Protein AF-A0A182U291-F1 (afdb_monomer)

Radius of gyration: 19.57 Å; Cα contacts (8 Å, |Δi|>4): 128; chains: 1; bounding box: 44×51×42 Å

Solvent-accessible surface area (backbone atoms only — not comparable to full-atom values): 10153 Å² total; per-residue (Å²): 108,47,69,60,32,45,54,53,27,52,52,38,45,75,73,68,44,52,74,90,75,39,70,36,44,97,43,47,72,65,18,50,55,47,47,52,47,45,44,63,73,45,50,42,54,48,68,73,62,64,50,72,64,56,55,53,53,50,41,54,52,33,63,65,45,25,56,77,39,79,78,49,47,54,71,32,51,50,45,50,53,36,34,75,62,68,41,88,72,39,63,90,53,85,88,68,57,60,99,79,67,78,71,61,93,79,65,75,56,68,66,75,81,47,53,74,66,43,46,50,38,38,51,53,52,52,46,40,66,76,53,44,52,77,38,67,70,53,40,51,49,55,55,50,48,55,56,49,45,54,51,34,52,74,77,57,32,60,55,31,30,71,76,62,32,72,78,68,32,72,70,78,88,72,130

Nearest PDB structures (foldseek):
  7cgl-assembly1_A  TM=1.926E-01  e=3.132E+00  Caenorhabditis elegans

pLDDT: mean 87.62, std 10.73, range [45.34, 97.19]

Foldseek 3Di:
DQVVLVVQLVVCVVVVNDQVRRLRHNDPVSSVVSVLCCLPVPVQVCLVVDDPVNLVVLQVVQLVCCLLPVLGDRVLVSLVSCLVSQPQLSPDDPVSNDPPDPRPPPDDRSCVPDDPSSNVSNVVVVCCVPPVCVDPVSVVVVVVSNVVSVVCQQPPSPSCCVVPNDVRSHDPPDD

Sequence (175 aa):
MDAFVHMWRVIGHMMGIEERFNACTDRFETTEQRMSLIANEILQPALLQRTAEFVKMGKALIEGLWCFNPLVEFDSFLFLTMRLNNIPGYHYWADEASPGVKESATQLRPYEQFSRYARFILYCVCYIQSVLLNIALVRWYFNMQMVMSRFLITYFPFLAIYAFGVTDAYVRILK

Organism: NCBI:txid34690

Secondary structure (DSSP, 8-state):
-HHHHHHHHHHHHHTT--GGG-SS-SSHHHHHHHHHHHIIIIIHHHHHS--HHHHHHHHHHHHHHHTT-TT--HHHHHHHHHHHTT-TT--SSGGGS-TT----TTS--GGGGS-HHHHHHHHHHHHHHHTGGGSHHHHHHHHHHHHHHHHHHHH--HHHHHHH-HHHH------

Mean predicted aligned error: 6.42 Å

Structure (mmCIF, N/CA/C/O backbone):
data_AF-A0A182U291-F1
#
_entry.id   AF-A0A182U291-F1
#
loop_
_atom_site.group_PDB
_atom_site.id
_atom_site.type_symbol
_atom_site.label_atom_id
_atom_site.label_alt_id
_atom_site.label_comp_id
_atom_site.label_asym_id
_atom_site.label_entity_id
_atom_site.label_seq_id
_atom_site.pdbx_PDB_ins_code
_atom_site.Cartn_x
_atom_site.Cartn_y
_atom_site.Cartn_z
_atom_site.occupancy
_atom_site.B_iso_or_equiv
_atom_site.auth_seq_id
_atom_site.auth_comp_id
_atom_site.auth_asym_id
_atom_site.auth_atom_id
_atom_site.pdbx_PDB_model_num
ATOM 1 N N . MET A 1 1 ? -19.556 -12.051 2.016 1.00 88.19 1 MET A N 1
ATOM 2 C CA . MET A 1 1 ? -18.502 -11.578 2.938 1.00 88.19 1 MET A CA 1
ATOM 3 C C . MET A 1 1 ? -18.241 -12.581 4.057 1.00 88.19 1 MET A C 1
ATOM 5 O O . MET A 1 1 ? -17.078 -12.825 4.342 1.00 88.19 1 MET A O 1
ATOM 9 N N . ASP A 1 2 ? -19.259 -13.249 4.615 1.00 91.56 2 ASP A N 1
ATOM 10 C CA . ASP A 1 2 ? -19.066 -14.220 5.713 1.00 91.56 2 ASP A CA 1
ATOM 11 C C . ASP A 1 2 ? -18.112 -15.375 5.385 1.00 91.56 2 ASP A C 1
ATOM 13 O O . ASP A 1 2 ? -17.290 -15.743 6.214 1.00 91.56 2 ASP A O 1
ATOM 17 N N . ALA A 1 3 ? -18.134 -15.899 4.154 1.00 94.19 3 ALA A N 1
ATOM 18 C CA . ALA A 1 3 ? -17.182 -16.932 3.733 1.00 94.19 3 ALA A CA 1
ATOM 19 C C . ALA A 1 3 ? -15.713 -16.458 3.791 1.00 94.19 3 ALA A C 1
ATOM 21 O O . ALA A 1 3 ? -14.827 -17.229 4.150 1.00 94.19 3 ALA A O 1
ATOM 22 N N . PHE A 1 4 ? -15.452 -15.183 3.476 1.00 94.06 4 PHE A N 1
ATOM 23 C CA . PHE A 1 4 ? -14.113 -14.592 3.549 1.00 94.06 4 PHE A CA 1
ATOM 24 C C . PHE A 1 4 ? -13.654 -14.430 5.003 1.00 94.06 4 PHE A C 1
ATOM 26 O O . PHE A 1 4 ? -12.517 -14.761 5.332 1.00 94.06 4 PHE A O 1
ATOM 33 N N . VAL A 1 5 ? -14.560 -13.991 5.882 1.00 95.19 5 VAL A N 1
ATOM 34 C CA . VAL A 1 5 ? -14.315 -13.907 7.330 1.00 95.19 5 VAL A CA 1
ATOM 35 C C . VAL A 1 5 ? -14.043 -15.290 7.913 1.00 95.19 5 VAL A C 1
ATOM 37 O O . VAL A 1 5 ? -13.059 -15.472 8.625 1.00 95.19 5 VAL A O 1
ATOM 40 N N . HIS A 1 6 ? -14.857 -16.286 7.561 1.00 95.00 6 HIS A N 1
ATOM 41 C CA . HIS A 1 6 ? -14.676 -17.657 8.023 1.00 95.00 6 HIS A CA 1
ATOM 42 C C . HIS A 1 6 ? -13.323 -18.234 7.585 1.00 95.00 6 HIS A C 1
ATOM 44 O O . HIS A 1 6 ? -12.619 -18.823 8.402 1.00 95.00 6 HIS A O 1
ATOM 50 N N . MET A 1 7 ? -12.918 -18.008 6.330 1.00 96.06 7 MET A N 1
ATOM 51 C CA . MET A 1 7 ? -11.608 -18.427 5.822 1.00 96.06 7 MET A CA 1
ATOM 52 C C . MET A 1 7 ? -10.465 -17.870 6.683 1.00 96.06 7 MET A C 1
ATOM 54 O O . MET A 1 7 ? -9.619 -18.632 7.150 1.00 96.06 7 MET A O 1
ATOM 58 N N . TRP A 1 8 ? -10.448 -16.558 6.937 1.00 95.75 8 TRP A N 1
ATOM 59 C CA . TRP A 1 8 ? -9.397 -15.929 7.742 1.00 95.75 8 TRP A CA 1
ATOM 60 C C . TRP A 1 8 ? -9.456 -16.308 9.219 1.00 95.75 8 TRP A C 1
ATOM 62 O O . TRP A 1 8 ? -8.410 -16.490 9.842 1.00 95.75 8 TRP A O 1
ATOM 72 N N . ARG A 1 9 ? -10.657 -16.511 9.767 1.00 95.50 9 ARG A N 1
ATOM 73 C CA . ARG A 1 9 ? -10.836 -17.040 11.120 1.00 95.50 9 ARG A CA 1
ATOM 74 C C . ARG A 1 9 ? -10.176 -18.412 11.266 1.00 95.50 9 ARG A C 1
ATOM 76 O O . ARG A 1 9 ? -9.403 -18.612 12.200 1.00 95.50 9 ARG A O 1
ATOM 83 N N . VAL A 1 10 ? -10.423 -19.328 10.326 1.00 96.00 10 VAL A N 1
ATOM 84 C CA . VAL A 1 10 ? -9.815 -20.670 10.319 1.00 96.00 10 VAL A CA 1
ATOM 85 C C . VAL A 1 10 ? -8.295 -20.588 10.175 1.00 96.00 10 VAL A C 1
ATOM 87 O O . VAL A 1 10 ? -7.589 -21.281 10.902 1.00 96.00 10 VAL A O 1
ATOM 90 N N . ILE A 1 11 ? -7.771 -19.709 9.314 1.00 96.19 11 ILE A N 1
ATOM 91 C CA . ILE A 1 11 ? -6.319 -19.472 9.211 1.00 96.19 11 ILE A CA 1
ATOM 92 C C . ILE A 1 11 ? -5.746 -19.002 10.554 1.00 96.19 11 ILE A C 1
ATOM 94 O O . ILE A 1 11 ? -4.746 -19.551 11.009 1.00 96.19 11 ILE A O 1
ATOM 98 N N . GLY A 1 12 ? -6.397 -18.047 11.225 1.00 95.25 12 GLY A N 1
ATOM 99 C CA . GLY A 1 12 ? -6.005 -17.596 12.563 1.00 95.25 12 GLY A CA 1
ATOM 100 C C . GLY A 1 12 ? -5.958 -18.740 13.576 1.00 95.25 12 GLY A C 1
ATOM 101 O O . GLY A 1 12 ? -4.967 -18.895 14.289 1.00 95.25 12 GLY A O 1
ATOM 102 N N . HIS A 1 13 ? -6.980 -19.596 13.572 1.00 95.69 13 HIS A N 1
ATOM 103 C CA . HIS A 1 13 ? -7.024 -20.779 14.428 1.00 95.69 13 HIS A CA 1
ATOM 104 C C . HIS A 1 13 ? -5.887 -21.768 14.121 1.00 95.69 13 HIS A C 1
ATOM 106 O O . HIS A 1 13 ? -5.231 -22.253 15.039 1.00 95.69 13 HIS A O 1
ATOM 112 N N . MET A 1 14 ? -5.591 -22.019 12.840 1.00 97.19 14 MET A N 1
ATOM 113 C CA . MET A 1 14 ? -4.471 -22.876 12.421 1.00 97.19 14 MET A CA 1
ATOM 114 C C . MET A 1 14 ? -3.100 -22.302 12.807 1.00 97.19 14 MET A C 1
ATOM 116 O O . MET A 1 14 ? -2.170 -23.067 13.044 1.00 97.19 14 MET A O 1
ATOM 120 N N . MET A 1 15 ? -2.970 -20.976 12.912 1.00 96.81 15 MET A N 1
ATOM 121 C CA . MET A 1 15 ? -1.774 -20.314 13.453 1.00 96.81 15 MET A CA 1
ATOM 122 C C . MET A 1 15 ? -1.693 -20.370 14.990 1.00 96.81 15 MET A C 1
ATOM 124 O O . MET A 1 15 ? -0.745 -19.844 15.569 1.00 96.81 15 MET A O 1
ATOM 128 N N . GLY A 1 16 ? -2.668 -20.994 15.662 1.00 95.44 16 GLY A N 1
ATOM 129 C CA . GLY A 1 16 ? -2.716 -21.122 17.119 1.00 95.44 16 GLY A CA 1
ATOM 130 C C . GLY A 1 16 ? -3.311 -19.912 17.841 1.00 95.44 16 GLY A C 1
ATOM 131 O O . GLY A 1 16 ? -3.205 -19.825 19.063 1.00 95.44 16 GLY A O 1
ATOM 132 N N . ILE A 1 17 ? -3.939 -18.975 17.122 1.00 95.88 17 ILE A N 1
ATOM 133 C CA . ILE A 1 17 ? -4.629 -17.842 17.744 1.00 95.88 17 ILE A CA 1
ATOM 134 C C . ILE A 1 17 ? -5.910 -18.358 18.399 1.00 95.88 17 ILE A C 1
ATOM 136 O O . ILE A 1 17 ? -6.772 -18.950 17.745 1.00 95.88 17 ILE A O 1
ATOM 140 N N . GLU A 1 18 ? -6.056 -18.113 19.700 1.00 94.06 18 GLU A N 1
ATOM 141 C CA . GLU A 1 18 ? -7.295 -18.434 20.399 1.00 94.06 18 GLU A CA 1
ATOM 142 C C . GLU A 1 18 ? -8.465 -17.621 19.837 1.00 94.06 18 GLU A C 1
ATOM 144 O O . GLU A 1 18 ? -8.341 -16.431 19.551 1.00 94.06 18 GLU A O 1
ATOM 149 N N . GLU A 1 19 ? -9.644 -18.236 19.771 1.00 90.56 19 GLU A N 1
ATOM 150 C CA . GLU A 1 19 ? -10.831 -17.641 19.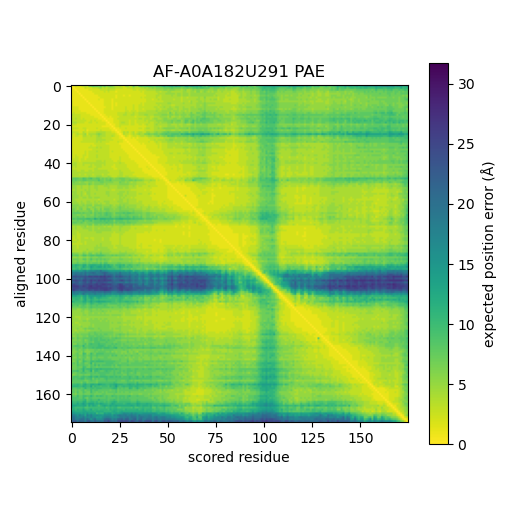151 1.00 90.56 19 GLU A CA 1
ATOM 151 C C . GLU A 1 19 ? -11.192 -16.253 19.713 1.00 90.56 19 GLU A C 1
ATOM 153 O O . GLU A 1 19 ? -11.588 -15.352 18.978 1.00 90.56 19 GLU A O 1
ATOM 158 N N . ARG A 1 20 ? -10.985 -16.035 21.018 1.00 91.69 20 ARG A N 1
ATOM 159 C CA . ARG A 1 20 ? -11.252 -14.739 21.661 1.00 91.69 20 ARG A CA 1
ATOM 160 C C . ARG A 1 20 ? -10.378 -13.600 21.122 1.00 91.69 20 ARG A C 1
ATOM 162 O O . ARG A 1 20 ? -10.850 -12.465 21.085 1.00 91.69 20 ARG A O 1
ATOM 169 N N . PHE A 1 21 ? -9.151 -13.902 20.690 1.00 91.88 21 PHE A N 1
ATOM 170 C CA . PHE A 1 21 ? -8.174 -12.938 20.171 1.00 91.88 21 PHE A CA 1
ATOM 171 C C . PHE A 1 21 ? -8.169 -12.850 18.642 1.00 91.88 21 PHE A C 1
ATOM 173 O O . PHE A 1 21 ? -7.469 -12.011 18.081 1.00 91.88 21 PHE A O 1
ATOM 180 N N . ASN A 1 22 ? -8.937 -13.698 17.956 1.00 93.25 22 ASN A N 1
ATOM 181 C CA . ASN A 1 22 ? -9.010 -13.663 16.506 1.00 93.25 22 ASN A CA 1
ATOM 182 C C . ASN A 1 22 ? -9.719 -12.383 16.036 1.00 93.25 22 ASN A C 1
ATOM 184 O O . ASN A 1 22 ? -10.768 -11.998 16.560 1.00 93.25 22 ASN A O 1
ATOM 188 N N . ALA A 1 23 ? -9.140 -11.708 15.043 1.00 91.56 23 ALA A N 1
ATOM 189 C CA . ALA A 1 23 ? -9.743 -10.514 14.458 1.00 91.56 23 ALA A CA 1
ATOM 190 C C . ALA A 1 23 ? -11.045 -10.858 13.717 1.00 91.56 23 ALA A C 1
ATOM 192 O O . ALA A 1 23 ? -12.011 -10.101 13.786 1.00 91.56 23 ALA A O 1
ATOM 193 N N . CYS A 1 24 ? -11.071 -12.018 13.052 1.00 93.06 24 CYS A N 1
ATOM 194 C CA . CYS A 1 24 ? -12.240 -12.538 12.353 1.00 93.06 24 CYS A CA 1
ATOM 195 C C . CYS A 1 24 ? -13.083 -13.408 13.293 1.00 93.06 24 CYS A C 1
ATOM 197 O O . CYS A 1 24 ? -12.577 -14.350 13.900 1.00 93.06 24 CYS A O 1
ATOM 199 N N . THR A 1 25 ? -14.371 -13.096 13.389 1.00 90.88 25 THR A N 1
ATOM 200 C CA . THR A 1 25 ? -15.350 -13.737 14.277 1.00 90.88 25 THR A CA 1
ATOM 201 C C . THR A 1 25 ? -16.276 -14.683 13.500 1.00 90.88 25 THR A C 1
ATOM 203 O O . THR A 1 25 ? -15.976 -15.139 12.399 1.00 90.88 25 THR A O 1
ATOM 206 N N . ASP A 1 26 ? -17.401 -15.069 14.099 1.00 89.56 26 ASP A N 1
ATOM 207 C CA . ASP A 1 26 ? -18.442 -15.902 13.495 1.00 89.56 26 ASP A CA 1
ATOM 208 C C . ASP A 1 26 ? -19.220 -15.223 12.366 1.00 89.56 26 ASP A C 1
ATOM 210 O O . ASP A 1 26 ? -19.736 -15.921 11.495 1.00 89.56 26 ASP A O 1
ATOM 214 N N . ARG A 1 27 ? -19.301 -13.890 12.372 1.00 91.69 27 ARG A N 1
ATOM 215 C CA . ARG A 1 27 ? -20.095 -13.108 11.420 1.00 91.69 27 ARG A CA 1
ATOM 216 C C . ARG A 1 27 ? -19.320 -11.909 10.907 1.00 91.69 27 ARG A C 1
ATOM 218 O O . ARG A 1 27 ? -18.476 -11.350 11.609 1.00 91.69 27 ARG A O 1
ATOM 225 N N . PHE A 1 28 ? -19.666 -11.472 9.700 1.00 93.38 28 PHE A N 1
ATOM 226 C CA . PHE A 1 28 ? -19.086 -10.265 9.126 1.00 93.38 28 PHE A CA 1
ATOM 227 C C . PHE A 1 28 ? -19.330 -9.020 9.986 1.00 93.38 28 PHE A C 1
ATOM 229 O O . PHE A 1 28 ? -18.378 -8.303 10.258 1.00 93.38 28 PHE A O 1
ATOM 236 N N . GLU A 1 29 ? -20.547 -8.807 10.489 1.00 93.25 29 GLU A N 1
ATOM 237 C CA . GLU A 1 29 ? -20.894 -7.613 11.281 1.00 93.25 29 GLU A CA 1
ATOM 238 C C . GLU A 1 29 ? -20.014 -7.453 12.532 1.00 93.25 29 GLU A C 1
ATOM 240 O O . GLU A 1 29 ? -19.497 -6.374 12.819 1.00 93.25 29 GLU A O 1
ATOM 245 N N . THR A 1 30 ? -19.791 -8.543 13.271 1.00 92.56 30 THR A N 1
ATOM 246 C CA . THR A 1 30 ? -18.962 -8.519 14.484 1.00 92.56 30 THR A CA 1
ATOM 247 C C . THR A 1 30 ? -17.475 -8.374 14.149 1.00 92.56 30 THR A C 1
ATOM 249 O O . THR A 1 30 ? -16.734 -7.740 14.902 1.00 92.56 30 THR A O 1
ATOM 252 N N . THR A 1 31 ? -17.037 -8.898 12.999 1.00 94.62 31 THR A N 1
ATOM 253 C CA . THR A 1 31 ? -15.672 -8.699 12.485 1.00 94.62 31 THR A CA 1
ATOM 254 C C . THR A 1 31 ? -15.451 -7.257 12.046 1.00 94.62 31 THR A C 1
ATOM 256 O O . THR A 1 31 ? -14.423 -6.671 12.370 1.00 94.62 31 THR A O 1
ATOM 259 N N . GLU A 1 32 ? -16.411 -6.662 11.342 1.00 94.00 32 GLU A N 1
ATOM 260 C CA . GLU A 1 32 ? -16.346 -5.282 10.867 1.00 9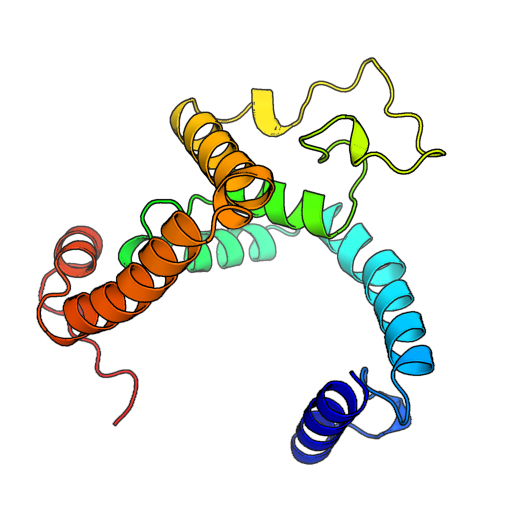4.00 32 GLU A CA 1
ATOM 261 C C . GLU A 1 32 ? -16.191 -4.311 12.039 1.00 94.00 32 GLU A C 1
ATOM 263 O O . GLU A 1 32 ? -15.265 -3.504 12.037 1.00 94.00 32 GLU A O 1
ATOM 268 N N . GLN A 1 33 ? -16.994 -4.471 13.096 1.00 93.56 33 GLN A N 1
ATOM 269 C CA . GLN A 1 33 ? -16.867 -3.674 14.321 1.00 93.56 33 GLN A CA 1
ATOM 270 C C . GLN A 1 33 ? -15.470 -3.786 14.950 1.00 93.56 33 GLN A C 1
ATOM 272 O O . GLN A 1 33 ? -14.858 -2.772 15.290 1.00 93.56 33 GLN A O 1
ATOM 277 N N . ARG A 1 34 ? -14.926 -5.007 15.069 1.00 93.50 34 ARG A N 1
ATOM 278 C CA . ARG A 1 34 ? -13.557 -5.220 15.577 1.00 93.50 34 ARG A CA 1
ATOM 279 C C . ARG A 1 34 ? -12.510 -4.564 14.683 1.00 93.50 34 ARG A C 1
ATOM 281 O O . ARG A 1 34 ? -11.562 -3.971 15.191 1.00 93.50 34 ARG A O 1
ATOM 288 N N . MET A 1 35 ? -12.675 -4.653 13.366 1.00 92.75 35 MET A N 1
ATOM 289 C CA . MET A 1 35 ? -11.755 -4.039 12.413 1.00 92.75 35 MET A CA 1
ATOM 290 C C . MET A 1 35 ? -11.808 -2.518 12.457 1.00 92.75 35 MET A C 1
ATOM 292 O O . MET A 1 35 ? -10.754 -1.892 12.390 1.00 92.75 35 MET A O 1
ATOM 296 N N . SER A 1 36 ? -12.983 -1.920 12.660 1.00 92.62 36 SER A N 1
ATOM 297 C CA . SER A 1 36 ? -13.102 -0.481 12.894 1.00 92.62 36 SER A CA 1
ATOM 298 C C . SER A 1 36 ? -12.372 -0.047 14.167 1.00 92.62 36 SER A C 1
ATOM 300 O O . SER A 1 36 ? -11.669 0.960 14.140 1.00 92.62 36 SER A O 1
ATOM 302 N N . LEU A 1 37 ? -12.476 -0.813 15.260 1.00 94.00 37 LEU A N 1
ATOM 303 C CA . LEU A 1 37 ? -11.724 -0.531 16.489 1.00 94.00 37 LEU A CA 1
ATOM 304 C C . LEU A 1 37 ? -10.215 -0.642 16.259 1.00 94.00 37 LEU A C 1
ATOM 306 O O . LEU A 1 37 ? -9.479 0.276 16.595 1.00 94.00 37 LEU A O 1
ATOM 310 N N . ILE A 1 38 ? -9.744 -1.713 15.616 1.00 94.19 38 ILE A N 1
ATOM 311 C CA . ILE A 1 38 ? -8.316 -1.886 15.306 1.00 94.19 38 ILE A CA 1
ATOM 312 C C . ILE A 1 38 ? -7.806 -0.755 14.401 1.00 94.19 38 ILE A C 1
ATOM 314 O O . ILE A 1 38 ? -6.723 -0.219 14.637 1.00 94.19 38 ILE A O 1
ATOM 318 N N . ALA A 1 39 ? -8.580 -0.355 13.392 1.00 91.94 39 ALA A N 1
ATOM 319 C CA . ALA A 1 39 ? -8.216 0.752 12.519 1.00 91.94 39 ALA A CA 1
ATOM 320 C C . ALA A 1 39 ? -8.075 2.067 13.303 1.00 91.94 39 ALA A C 1
ATOM 322 O O . ALA A 1 39 ? -7.035 2.718 13.220 1.00 91.94 39 ALA A O 1
ATOM 323 N N . ASN A 1 40 ? -9.079 2.424 14.106 1.00 92.25 40 ASN A N 1
ATOM 324 C CA . ASN A 1 40 ? -9.130 3.715 14.794 1.00 92.25 40 ASN A CA 1
ATOM 325 C C . ASN A 1 40 ? -8.226 3.781 16.037 1.00 92.25 40 ASN A C 1
ATOM 327 O O . ASN A 1 40 ? -7.573 4.793 16.271 1.00 92.25 40 ASN A O 1
ATOM 331 N N . GLU A 1 41 ? -8.169 2.717 16.837 1.00 94.25 41 GLU A N 1
ATOM 332 C CA . GLU A 1 41 ? -7.478 2.713 18.134 1.00 94.25 41 GLU A CA 1
ATOM 333 C C . GLU A 1 41 ? -6.025 2.236 18.050 1.00 94.25 41 GLU A C 1
ATOM 335 O O . GLU A 1 41 ? -5.238 2.531 18.946 1.00 94.25 41 GLU A O 1
ATOM 340 N N . ILE A 1 42 ? -5.648 1.508 16.991 1.00 93.44 42 ILE A N 1
ATOM 341 C CA . ILE A 1 42 ? -4.297 0.945 16.847 1.00 93.44 42 ILE A CA 1
ATOM 342 C C . ILE A 1 42 ? -3.601 1.504 15.607 1.00 93.44 42 ILE A C 1
ATOM 344 O O . ILE A 1 42 ? -2.538 2.115 15.725 1.00 93.44 42 ILE A O 1
ATOM 348 N N . LEU A 1 43 ? -4.176 1.314 14.415 1.00 92.81 43 LEU A N 1
ATOM 349 C CA . LEU A 1 43 ? -3.495 1.674 13.166 1.00 92.81 43 LEU A CA 1
ATOM 350 C C . LEU A 1 43 ? -3.330 3.186 13.021 1.00 92.81 43 LEU A C 1
ATOM 352 O O . LEU A 1 43 ? -2.228 3.649 12.731 1.00 92.81 43 LEU A O 1
ATOM 356 N N . GLN A 1 44 ? -4.387 3.962 13.263 1.00 92.25 44 GLN A N 1
ATOM 357 C CA . GLN A 1 44 ? -4.314 5.418 13.169 1.00 92.25 44 GLN A CA 1
ATOM 358 C C . GLN A 1 44 ? -3.257 6.042 14.096 1.00 92.25 44 GLN A C 1
ATOM 360 O O . GLN A 1 44 ? -2.393 6.768 13.591 1.00 92.25 44 GLN A O 1
ATOM 365 N N . PRO A 1 45 ? -3.241 5.768 15.418 1.00 93.25 45 PRO A N 1
ATOM 366 C CA . PRO A 1 45 ? -2.216 6.332 16.291 1.00 93.25 45 PRO A CA 1
ATOM 367 C C . PRO A 1 45 ? -0.809 5.841 15.939 1.00 93.25 45 PRO A C 1
ATOM 369 O O . PRO A 1 45 ? 0.123 6.645 15.968 1.00 93.25 45 PRO A O 1
ATOM 372 N N . ALA A 1 46 ? -0.640 4.578 15.531 1.00 92.81 46 ALA A N 1
ATOM 373 C CA . ALA A 1 46 ? 0.658 4.061 15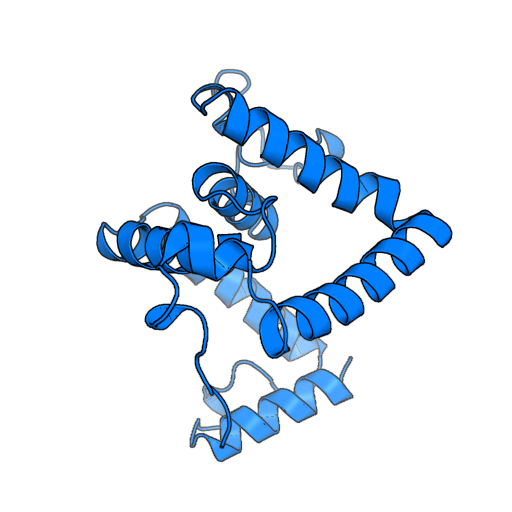.090 1.00 92.81 46 ALA A CA 1
ATOM 374 C C . ALA A 1 46 ? 1.176 4.767 13.821 1.00 92.81 46 ALA A C 1
ATOM 376 O O . ALA A 1 46 ? 2.372 5.032 13.693 1.00 92.81 46 ALA A O 1
ATOM 377 N N . LEU A 1 47 ? 0.280 5.116 12.893 1.00 92.50 47 LEU A N 1
ATOM 378 C CA . LEU A 1 47 ? 0.614 5.870 11.685 1.00 92.50 47 LEU A CA 1
ATOM 379 C C . LEU A 1 47 ? 0.899 7.350 11.966 1.00 92.50 47 LEU A C 1
ATOM 381 O O . LEU A 1 47 ? 1.717 7.950 11.273 1.00 92.50 47 LEU A O 1
ATOM 385 N N . LEU A 1 48 ? 0.278 7.951 12.981 1.00 90.62 48 LEU A N 1
ATOM 386 C CA . LEU A 1 48 ? 0.614 9.311 13.414 1.00 90.62 48 LEU A CA 1
ATOM 387 C C . LEU A 1 48 ? 1.963 9.349 14.150 1.00 90.62 48 LEU A C 1
ATOM 389 O O . LEU A 1 48 ? 2.778 10.239 13.903 1.00 90.62 48 LEU A O 1
ATOM 393 N N . GLN A 1 49 ? 2.233 8.358 15.003 1.00 92.19 49 GLN A N 1
ATOM 394 C CA . GLN A 1 49 ? 3.454 8.234 15.806 1.00 92.19 49 GLN A CA 1
ATOM 395 C C . GLN A 1 49 ? 4.435 7.220 15.201 1.00 92.19 49 GLN A C 1
ATOM 397 O O . GLN A 1 49 ? 4.804 6.220 15.817 1.00 92.19 49 GLN A O 1
ATOM 402 N N . ARG A 1 50 ? 4.876 7.484 13.968 1.00 91.12 50 ARG A N 1
ATOM 403 C CA . ARG A 1 50 ? 5.786 6.584 13.242 1.00 91.12 50 ARG A CA 1
ATOM 404 C C . ARG A 1 50 ? 7.131 6.461 13.945 1.00 91.12 50 ARG A C 1
ATOM 406 O O . ARG A 1 50 ? 7.798 7.458 14.218 1.00 91.12 50 ARG A O 1
ATOM 413 N N . THR A 1 51 ? 7.571 5.225 14.140 1.00 94.69 51 THR A N 1
ATOM 414 C CA . THR A 1 51 ? 8.924 4.923 14.610 1.00 94.69 51 THR A CA 1
ATOM 415 C C . THR A 1 51 ? 9.932 4.976 13.459 1.00 94.69 51 THR A C 1
ATOM 417 O O . THR A 1 51 ? 9.577 4.849 12.283 1.00 94.69 51 THR A O 1
ATOM 420 N N . ALA A 1 52 ? 11.218 5.128 13.784 1.00 95.38 52 ALA A N 1
ATOM 421 C CA . ALA A 1 52 ? 12.285 5.075 12.783 1.00 95.38 52 ALA A CA 1
ATOM 422 C C . ALA A 1 52 ? 12.331 3.715 12.059 1.00 95.38 52 ALA A C 1
ATOM 424 O O . ALA A 1 52 ? 12.513 3.667 10.843 1.00 95.38 52 ALA A O 1
ATOM 425 N N . GLU A 1 53 ? 12.089 2.619 12.787 1.00 95.50 53 GLU A N 1
ATOM 426 C CA . GLU A 1 53 ? 12.043 1.269 12.214 1.00 95.50 53 GLU A CA 1
ATOM 427 C C . GLU A 1 53 ? 10.875 1.091 11.243 1.00 95.50 53 GLU A C 1
ATOM 429 O O . GLU A 1 53 ? 11.059 0.504 10.180 1.00 95.50 53 GLU A O 1
ATOM 434 N N . PHE A 1 54 ? 9.703 1.669 11.536 1.00 95.06 54 PHE A N 1
ATOM 435 C CA . PHE A 1 54 ? 8.579 1.668 10.596 1.00 95.06 54 PHE A CA 1
ATOM 436 C C . PHE A 1 54 ? 8.973 2.308 9.259 1.00 95.06 54 PHE A C 1
ATOM 438 O O . PHE A 1 54 ? 8.738 1.732 8.197 1.00 95.06 54 PHE A O 1
ATOM 445 N N . VAL A 1 55 ? 9.624 3.475 9.301 1.00 95.25 55 VAL A N 1
ATOM 446 C CA . VAL A 1 55 ? 10.079 4.171 8.088 1.00 95.25 55 VAL A CA 1
ATOM 447 C C . VAL A 1 55 ? 11.135 3.348 7.351 1.00 95.25 55 VAL A C 1
ATOM 449 O O . VAL A 1 55 ? 11.057 3.205 6.133 1.00 95.25 55 VAL A O 1
ATOM 452 N N . LYS A 1 56 ? 12.101 2.775 8.073 1.00 96.31 56 LYS A N 1
ATOM 453 C CA . LYS A 1 56 ? 13.168 1.947 7.497 1.00 96.31 56 LYS A CA 1
ATOM 454 C C . LYS A 1 56 ? 12.617 0.699 6.803 1.00 96.31 56 LYS A C 1
ATOM 456 O O . LYS A 1 56 ? 12.973 0.434 5.657 1.00 96.31 56 LYS A O 1
ATOM 461 N N . MET A 1 57 ? 11.736 -0.045 7.471 1.00 96.00 57 MET A N 1
ATOM 462 C CA . MET A 1 57 ? 11.111 -1.248 6.913 1.00 96.00 57 MET A CA 1
ATOM 463 C C . MET A 1 57 ? 10.188 -0.911 5.744 1.00 96.00 57 MET A C 1
ATOM 465 O O . MET A 1 57 ? 10.215 -1.598 4.725 1.00 96.00 57 MET A O 1
ATOM 469 N N . GLY A 1 58 ? 9.407 0.166 5.861 1.00 95.44 58 GLY A N 1
ATOM 470 C CA . GLY A 1 58 ? 8.537 0.629 4.786 1.00 95.44 58 GLY A CA 1
ATOM 471 C C . GLY A 1 58 ? 9.322 1.016 3.530 1.00 95.44 58 GLY A C 1
ATOM 472 O O . GLY A 1 58 ? 8.937 0.617 2.435 1.00 95.44 58 GLY A O 1
ATOM 473 N N . LYS A 1 59 ? 10.454 1.719 3.675 1.00 95.50 59 LYS A N 1
ATOM 474 C CA . LYS A 1 59 ? 11.342 2.038 2.545 1.00 95.50 59 LYS A CA 1
ATOM 475 C C . LYS A 1 59 ? 11.886 0.780 1.883 1.00 95.50 59 LYS A C 1
ATOM 477 O O . LYS A 1 59 ? 11.706 0.623 0.683 1.00 95.50 59 LYS A O 1
ATOM 482 N N . ALA A 1 60 ? 12.442 -0.145 2.666 1.00 94.50 60 ALA A N 1
ATOM 483 C CA . ALA A 1 60 ? 12.976 -1.399 2.135 1.00 94.50 60 ALA A CA 1
ATOM 484 C C . ALA A 1 60 ? 11.912 -2.219 1.378 1.00 94.50 60 ALA A C 1
ATOM 486 O O . ALA A 1 60 ? 12.192 -2.765 0.312 1.00 94.50 60 ALA A O 1
ATOM 487 N N . LEU A 1 61 ? 10.678 -2.272 1.896 1.00 94.06 61 LEU A N 1
ATOM 488 C CA . LEU A 1 61 ? 9.558 -2.945 1.237 1.00 94.06 61 LEU A CA 1
ATOM 489 C C . LEU A 1 61 ? 9.220 -2.296 -0.113 1.00 94.06 61 LEU A C 1
ATOM 491 O O . LEU A 1 61 ? 9.092 -2.991 -1.119 1.00 94.06 61 LEU A O 1
ATOM 495 N N . ILE A 1 62 ? 9.068 -0.971 -0.134 1.00 94.56 62 ILE A N 1
ATOM 496 C CA . ILE A 1 62 ? 8.679 -0.220 -1.331 1.00 94.56 62 ILE A CA 1
ATOM 497 C C . ILE A 1 62 ? 9.782 -0.250 -2.394 1.00 94.56 62 ILE A C 1
ATOM 499 O O . ILE A 1 62 ? 9.496 -0.501 -3.563 1.00 94.56 62 ILE A O 1
ATOM 503 N N . GLU A 1 63 ? 11.039 -0.070 -1.996 1.00 91.19 63 GLU A N 1
ATOM 504 C CA . GLU A 1 63 ? 12.195 -0.157 -2.893 1.00 91.19 63 GLU A CA 1
ATOM 505 C C . GLU A 1 63 ? 12.337 -1.567 -3.486 1.00 91.19 63 GLU A C 1
ATOM 507 O O . GLU A 1 63 ? 12.573 -1.712 -4.685 1.00 91.19 63 GLU A O 1
ATOM 512 N N . GLY A 1 64 ? 12.093 -2.618 -2.694 1.00 88.31 64 GLY A N 1
ATOM 513 C CA . GLY A 1 64 ? 12.051 -3.994 -3.196 1.00 88.31 64 GLY A CA 1
ATOM 514 C C . GLY A 1 64 ? 10.915 -4.240 -4.198 1.00 88.31 64 GLY A C 1
ATOM 515 O O . GLY A 1 64 ? 11.093 -4.942 -5.196 1.00 88.31 64 GLY A O 1
ATOM 516 N N . LEU A 1 65 ? 9.748 -3.627 -3.974 1.00 89.25 65 LEU 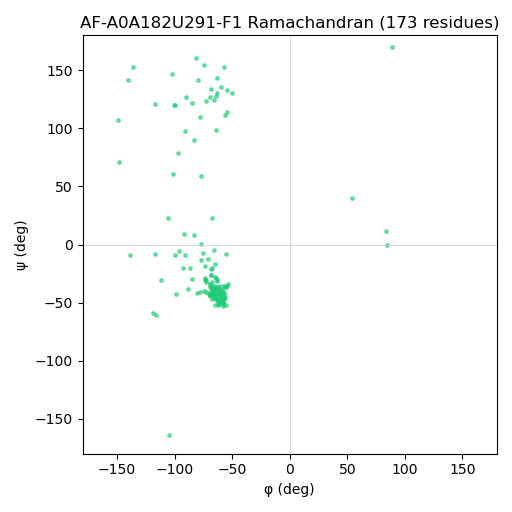A N 1
ATOM 517 C CA . LEU A 1 65 ? 8.583 -3.718 -4.862 1.00 89.25 65 LEU A CA 1
ATOM 518 C C . LEU A 1 65 ? 8.730 -2.906 -6.155 1.00 89.25 65 LEU A C 1
ATOM 520 O O . LEU A 1 65 ? 8.028 -3.195 -7.126 1.00 89.25 65 LEU A O 1
ATOM 524 N N . TRP A 1 66 ? 9.642 -1.933 -6.210 1.00 88.94 66 TRP A N 1
ATOM 525 C CA . TRP A 1 66 ? 9.833 -1.072 -7.381 1.00 88.94 66 TRP A CA 1
ATOM 526 C C . TRP A 1 66 ? 10.113 -1.872 -8.664 1.00 88.94 66 TRP A C 1
ATOM 528 O O . TRP A 1 66 ? 9.598 -1.550 -9.735 1.00 88.94 66 TRP A O 1
ATOM 538 N N . CYS A 1 67 ? 10.843 -2.987 -8.549 1.00 85.19 67 CYS A N 1
ATOM 539 C CA . CYS A 1 67 ? 11.138 -3.876 -9.677 1.00 85.19 67 CYS A CA 1
ATOM 540 C C . CYS A 1 67 ? 9.902 -4.605 -10.233 1.00 85.19 67 CYS A C 1
ATOM 542 O O . CYS A 1 67 ? 9.928 -5.078 -11.368 1.00 85.19 67 CYS A O 1
ATOM 544 N N . PHE A 1 68 ? 8.824 -4.701 -9.449 1.00 82.12 68 PHE A N 1
ATOM 545 C CA . PHE A 1 68 ? 7.543 -5.262 -9.879 1.00 82.12 68 PHE A CA 1
ATOM 546 C C . PHE A 1 68 ? 6.647 -4.193 -10.502 1.00 82.12 68 PHE A C 1
ATOM 548 O O . PHE A 1 68 ? 5.923 -4.465 -11.462 1.00 82.12 68 PHE A O 1
ATOM 555 N N . ASN A 1 69 ? 6.677 -2.982 -9.943 1.00 85.75 69 ASN A N 1
ATOM 556 C CA . ASN A 1 69 ? 5.865 -1.867 -10.395 1.00 85.75 69 ASN A CA 1
ATOM 557 C C . ASN A 1 69 ? 6.594 -0.529 -10.152 1.00 85.75 69 ASN A C 1
ATOM 559 O O . ASN A 1 69 ? 6.627 -0.047 -9.020 1.00 85.75 69 ASN A O 1
ATOM 563 N N . PRO A 1 70 ? 7.102 0.126 -11.212 1.00 84.56 70 PRO A N 1
ATOM 564 C CA . PRO A 1 70 ? 7.768 1.426 -11.102 1.00 84.56 70 PRO A CA 1
ATOM 565 C C . PRO A 1 70 ? 6.863 2.588 -10.663 1.00 84.56 70 PRO A C 1
ATOM 567 O O . PRO A 1 70 ? 7.352 3.699 -10.479 1.00 84.56 70 PRO A O 1
ATOM 570 N N . LEU A 1 71 ? 5.549 2.368 -10.516 1.00 87.50 71 LEU A N 1
ATOM 571 C CA . LEU A 1 71 ? 4.621 3.340 -9.925 1.00 87.50 71 LEU A CA 1
ATOM 572 C C . LEU A 1 71 ? 4.598 3.287 -8.391 1.00 87.50 71 LEU A C 1
ATOM 574 O O . LEU A 1 71 ? 3.736 3.916 -7.783 1.00 87.50 71 LEU A O 1
ATOM 578 N N . VAL A 1 72 ? 5.504 2.534 -7.763 1.00 89.56 72 VAL A N 1
ATOM 579 C CA . VAL A 1 72 ? 5.627 2.445 -6.306 1.00 89.56 72 VAL A CA 1
ATOM 580 C C . VAL A 1 72 ? 6.772 3.339 -5.833 1.00 89.56 72 VAL A C 1
ATOM 582 O O . VAL A 1 72 ? 7.921 3.161 -6.222 1.00 89.56 72 VAL A O 1
ATOM 585 N N . GLU A 1 73 ? 6.451 4.311 -4.983 1.00 93.75 73 GLU A N 1
ATOM 586 C CA . GLU A 1 73 ? 7.395 5.253 -4.375 1.00 93.75 73 GLU A CA 1
ATOM 587 C C . GLU A 1 73 ? 6.986 5.476 -2.912 1.00 93.75 73 GLU A C 1
ATOM 589 O O . GLU A 1 73 ? 5.793 5.486 -2.600 1.00 93.75 73 GLU A O 1
ATOM 594 N N . PHE A 1 74 ? 7.964 5.590 -2.010 1.00 94.31 74 PHE A N 1
ATOM 595 C CA . PHE A 1 74 ? 7.736 5.514 -0.568 1.00 94.31 74 PHE A CA 1
ATOM 596 C C . PHE A 1 74 ? 6.833 6.629 -0.033 1.00 94.31 74 PHE A C 1
ATOM 598 O O . PHE A 1 74 ? 5.850 6.321 0.641 1.00 94.31 74 PHE A O 1
ATOM 605 N N . ASP A 1 75 ? 7.118 7.898 -0.329 1.00 93.81 75 ASP A N 1
ATOM 606 C CA . ASP A 1 75 ? 6.344 9.026 0.207 1.00 93.81 75 ASP A CA 1
ATOM 607 C C . ASP A 1 75 ? 4.899 9.001 -0.317 1.00 93.81 75 ASP A C 1
ATOM 609 O O . ASP A 1 75 ? 3.936 9.191 0.434 1.00 93.81 75 ASP A O 1
ATOM 613 N N . SER A 1 76 ? 4.739 8.665 -1.597 1.00 93.62 76 SER A N 1
ATOM 614 C CA . SER A 1 76 ? 3.448 8.503 -2.268 1.00 93.62 76 SER A CA 1
ATOM 615 C C . SER A 1 76 ? 2.632 7.360 -1.659 1.00 93.62 76 SER A C 1
ATOM 617 O O . SER A 1 76 ? 1.454 7.533 -1.349 1.00 93.62 76 SER A O 1
ATOM 619 N N . PHE A 1 77 ? 3.241 6.192 -1.438 1.00 93.75 77 PHE A N 1
ATOM 620 C CA . PHE A 1 77 ? 2.556 5.033 -0.855 1.00 93.75 77 PHE A CA 1
ATOM 621 C C . PHE A 1 77 ? 2.270 5.204 0.631 1.00 93.75 77 PHE A C 1
ATOM 623 O O . PHE A 1 77 ? 1.241 4.732 1.120 1.00 93.75 77 PHE A O 1
ATOM 630 N N . LEU A 1 78 ? 3.129 5.918 1.350 1.00 94.25 78 LEU A N 1
ATOM 631 C CA . LEU A 1 78 ? 2.871 6.285 2.731 1.00 94.25 78 LEU A CA 1
ATOM 632 C C . LEU A 1 78 ? 1.687 7.250 2.819 1.00 94.25 78 LEU A C 1
ATOM 634 O O . LEU A 1 78 ? 0.809 7.047 3.654 1.00 94.25 78 LEU A O 1
ATOM 638 N N . PHE A 1 79 ? 1.598 8.229 1.913 1.00 93.94 79 PHE A N 1
ATOM 639 C CA . PHE A 1 79 ? 0.422 9.092 1.796 1.00 93.94 79 PHE A CA 1
ATOM 640 C C . PHE A 1 79 ? -0.846 8.277 1.513 1.00 93.94 79 PHE A C 1
ATOM 642 O O . PHE A 1 79 ? -1.852 8.449 2.196 1.00 93.94 79 PHE A O 1
ATOM 649 N N . LEU A 1 80 ? -0.800 7.345 0.556 1.00 93.06 80 LEU A N 1
ATOM 650 C CA . LEU A 1 80 ? -1.934 6.463 0.257 1.00 93.06 80 LEU A CA 1
ATOM 651 C C . LEU A 1 80 ? -2.326 5.599 1.462 1.00 93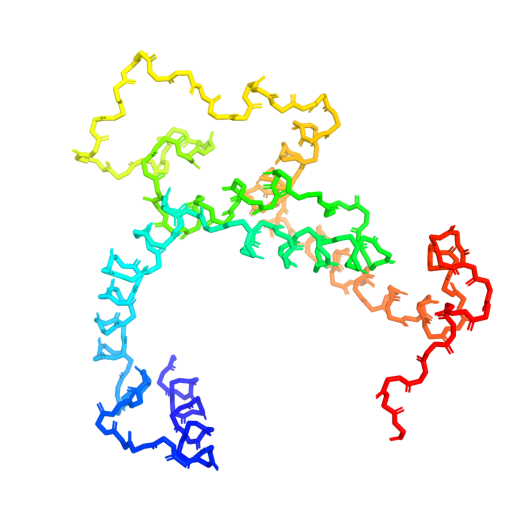.06 80 LEU A C 1
ATOM 653 O O . LEU A 1 80 ? -3.510 5.426 1.727 1.00 93.06 80 LEU A O 1
ATOM 657 N N . THR A 1 81 ? -1.354 5.101 2.225 1.00 93.69 81 THR A N 1
ATOM 658 C CA . THR A 1 81 ? -1.604 4.322 3.448 1.00 93.69 81 THR A CA 1
ATOM 659 C C . THR A 1 81 ? -2.320 5.163 4.507 1.00 93.69 81 THR A C 1
ATOM 661 O O . THR A 1 81 ? -3.269 4.689 5.131 1.00 93.69 81 THR A O 1
ATOM 664 N N . MET A 1 82 ? -1.919 6.426 4.673 1.00 92.25 82 MET A N 1
ATOM 665 C CA . MET A 1 82 ? -2.592 7.377 5.565 1.00 92.25 82 MET A CA 1
ATOM 666 C C . MET A 1 82 ? -4.020 7.678 5.092 1.00 92.25 82 MET A C 1
ATOM 668 O O . MET A 1 82 ? -4.950 7.650 5.899 1.00 92.25 82 MET A O 1
ATOM 672 N N . ARG A 1 83 ? -4.208 7.889 3.781 1.00 90.94 83 ARG A N 1
ATOM 673 C CA . ARG A 1 83 ? -5.520 8.095 3.147 1.00 90.94 83 ARG A CA 1
ATOM 674 C C . ARG A 1 83 ? -6.456 6.908 3.383 1.00 90.94 83 ARG A C 1
ATOM 676 O O . ARG A 1 83 ? -7.596 7.107 3.780 1.00 90.94 83 ARG A O 1
ATOM 683 N N . LEU A 1 84 ? -5.970 5.678 3.199 1.00 89.94 84 LEU A N 1
ATOM 684 C CA . LEU A 1 84 ? -6.749 4.448 3.409 1.00 89.94 84 LEU A CA 1
ATOM 685 C C . LEU A 1 84 ? -7.191 4.253 4.866 1.00 89.94 84 LEU A C 1
ATOM 687 O O . LEU A 1 84 ? -8.226 3.641 5.107 1.00 89.94 84 LEU A O 1
ATOM 691 N N . ASN A 1 85 ? -6.428 4.778 5.827 1.00 90.06 85 ASN A N 1
ATOM 692 C CA . ASN A 1 85 ? -6.772 4.737 7.251 1.00 90.06 85 ASN A CA 1
ATOM 693 C C . ASN A 1 85 ? -7.565 5.972 7.714 1.00 90.06 85 ASN A C 1
ATOM 695 O O . ASN A 1 85 ? -7.780 6.132 8.914 1.00 90.06 85 ASN A O 1
ATOM 699 N N . ASN A 1 86 ? -8.010 6.831 6.786 1.00 87.62 86 ASN A N 1
ATOM 700 C CA . ASN A 1 86 ? -8.749 8.067 7.061 1.00 87.62 86 ASN A CA 1
ATOM 701 C C . ASN A 1 86 ? -8.039 9.005 8.052 1.00 87.62 86 ASN A C 1
ATOM 703 O O . ASN A 1 86 ? -8.672 9.607 8.918 1.00 87.62 86 ASN A O 1
ATOM 707 N N . ILE A 1 87 ? -6.714 9.134 7.934 1.00 87.38 87 ILE A N 1
ATOM 708 C CA . ILE A 1 87 ? -5.962 10.089 8.752 1.00 87.38 87 ILE A CA 1
ATOM 709 C C . ILE A 1 87 ? -6.318 11.521 8.319 1.00 87.38 87 ILE A C 1
ATOM 711 O O . ILE A 1 87 ? -6.160 11.846 7.136 1.00 87.38 87 ILE A O 1
ATOM 715 N N . PRO A 1 88 ? -6.727 12.405 9.252 1.00 82.62 88 PRO A N 1
ATOM 716 C CA . PRO A 1 88 ? -7.050 13.792 8.930 1.00 82.62 88 PRO A CA 1
ATOM 717 C C . PRO A 1 88 ? -5.901 14.505 8.200 1.00 82.62 88 PRO A C 1
ATOM 719 O O . PRO A 1 88 ? -4.744 14.430 8.620 1.00 82.62 88 PRO A O 1
ATOM 722 N N . GLY A 1 89 ? -6.220 15.203 7.107 1.00 82.94 89 GLY A N 1
ATOM 723 C CA . GLY A 1 89 ? -5.252 15.935 6.281 1.00 82.94 89 GLY A CA 1
ATOM 724 C C . GLY A 1 89 ? -4.522 15.100 5.220 1.00 82.94 89 GLY A C 1
ATOM 725 O O . GLY A 1 89 ? -3.721 15.654 4.468 1.00 82.94 89 GLY A O 1
ATOM 726 N N . TYR A 1 90 ? -4.790 13.792 5.122 1.00 87.50 90 TYR A N 1
ATOM 727 C CA . TYR A 1 90 ? -4.260 12.909 4.068 1.00 87.50 90 TYR A CA 1
ATOM 728 C C . TYR A 1 90 ? -5.315 12.532 3.014 1.00 87.50 90 TYR A C 1
ATOM 730 O O . TYR A 1 90 ? -5.171 11.539 2.301 1.00 87.50 90 TYR A O 1
ATOM 738 N N . HIS A 1 91 ? -6.367 13.336 2.873 1.00 87.31 91 HIS A N 1
ATOM 739 C CA . HIS A 1 91 ? -7.353 13.182 1.807 1.00 87.31 91 HIS A CA 1
ATOM 740 C C . HIS A 1 91 ? -6.827 13.770 0.494 1.00 87.31 91 HIS A C 1
ATOM 742 O O . HIS A 1 91 ? -6.130 14.789 0.482 1.00 87.31 91 HIS A O 1
ATOM 748 N N . TYR A 1 92 ? -7.120 13.103 -0.625 1.00 85.75 92 TYR A N 1
ATOM 749 C CA . TYR A 1 92 ? -6.682 13.578 -1.942 1.00 85.75 92 TYR A CA 1
ATOM 750 C C . TYR A 1 92 ? -7.799 14.335 -2.661 1.00 85.75 92 TYR A C 1
ATOM 752 O O . TYR A 1 92 ? -7.560 15.390 -3.253 1.00 85.75 92 TYR A O 1
ATOM 760 N N . TRP A 1 93 ? -9.020 13.804 -2.587 1.00 84.00 93 TRP A N 1
ATOM 761 C CA . TRP A 1 93 ? -10.220 14.430 -3.136 1.00 84.00 93 TRP A CA 1
ATOM 762 C C . TRP A 1 93 ? -11.038 15.079 -2.015 1.00 84.00 93 TRP A C 1
ATOM 764 O O . TRP A 1 93 ? -11.079 14.569 -0.899 1.00 84.00 93 TRP A O 1
ATOM 774 N N . ALA A 1 94 ? -11.709 16.193 -2.316 1.00 79.00 94 ALA A N 1
ATOM 775 C CA . ALA A 1 94 ? -12.498 16.931 -1.325 1.00 79.00 94 ALA A CA 1
ATOM 776 C C . ALA A 1 94 ? -13.680 16.112 -0.773 1.00 79.00 94 ALA A C 1
ATOM 778 O O . ALA A 1 94 ? -14.037 16.256 0.392 1.00 79.00 94 ALA A O 1
ATOM 779 N N . ASP A 1 95 ? -14.237 15.215 -1.591 1.00 79.88 95 ASP A N 1
ATOM 780 C CA . ASP A 1 95 ? -15.399 14.391 -1.239 1.00 79.88 95 ASP A CA 1
ATOM 781 C C . ASP A 1 95 ? -15.063 13.231 -0.277 1.00 79.88 95 ASP A C 1
ATOM 783 O O . ASP A 1 95 ? -15.958 12.532 0.190 1.00 79.88 95 ASP A O 1
ATOM 787 N N . GLU A 1 96 ? -13.779 13.000 0.020 1.00 77.56 96 GLU A N 1
ATOM 788 C CA . GLU A 1 96 ? -13.320 11.916 0.907 1.00 77.56 96 GLU A CA 1
ATOM 789 C C . GLU A 1 96 ? -13.318 12.299 2.382 1.00 77.56 96 GLU A C 1
ATOM 791 O O . GLU A 1 96 ? -13.295 11.424 3.250 1.00 77.56 96 GLU A O 1
ATOM 796 N N . ALA A 1 97 ? -13.301 13.599 2.675 1.00 69.00 97 ALA A N 1
ATOM 797 C CA . ALA A 1 97 ? -13.291 14.075 4.043 1.00 69.00 97 ALA A CA 1
ATOM 798 C C . ALA A 1 97 ? -14.621 13.704 4.716 1.00 69.00 97 ALA A C 1
ATOM 800 O O . ALA A 1 97 ? -15.705 14.047 4.240 1.00 69.00 97 ALA A O 1
ATOM 801 N N . SER A 1 98 ? -14.547 13.001 5.850 1.00 65.00 98 SER A N 1
ATOM 802 C CA . SER A 1 98 ? -15.747 12.661 6.619 1.00 65.00 98 SER A CA 1
ATOM 803 C C . SER A 1 98 ? -16.472 13.945 7.059 1.00 65.00 98 SER A C 1
ATOM 805 O O . SER A 1 98 ? -15.809 14.845 7.583 1.00 65.00 98 SER A O 1
ATOM 807 N N . PRO A 1 99 ? -17.814 14.035 6.931 1.00 55.06 99 PRO A N 1
ATOM 808 C CA . PRO A 1 99 ? -18.602 15.272 7.082 1.00 55.06 99 PRO A CA 1
ATOM 809 C C . PRO A 1 99 ? -18.662 15.893 8.501 1.00 55.06 99 PRO A C 1
ATOM 811 O O . PRO A 1 99 ? -19.566 16.663 8.811 1.00 55.06 99 PRO A O 1
ATOM 814 N N . GLY A 1 100 ? -17.693 15.606 9.372 1.00 54.56 100 GLY A N 1
ATOM 815 C CA . GLY A 1 100 ? -17.540 16.202 10.704 1.00 54.56 100 GLY A CA 1
ATOM 816 C C . GLY A 1 100 ? -16.099 16.553 11.090 1.00 54.56 100 GLY A C 1
ATOM 817 O O . GLY A 1 100 ? -15.895 17.241 12.091 1.00 54.56 100 GLY A O 1
ATOM 818 N N . VAL A 1 101 ? -15.095 16.139 10.308 1.00 57.91 101 VAL A N 1
ATOM 819 C CA . VAL A 1 101 ? -13.692 16.498 10.553 1.00 57.91 101 VAL A CA 1
ATOM 820 C C . VAL A 1 101 ? -13.415 17.782 9.785 1.00 57.91 101 VAL A C 1
ATOM 822 O O . VAL A 1 101 ? -13.183 17.765 8.580 1.00 57.91 101 VAL A O 1
ATOM 825 N N . LYS A 1 102 ? -13.490 18.924 10.476 1.00 50.81 102 LYS A N 1
ATOM 826 C CA . LYS A 1 102 ? -13.055 20.202 9.907 1.00 50.81 102 LYS A CA 1
ATOM 827 C C . LYS A 1 102 ? -11.554 20.105 9.657 1.00 50.81 102 LYS A C 1
ATOM 829 O O . LYS A 1 102 ? -10.770 20.272 10.587 1.00 50.81 102 LYS A O 1
ATOM 834 N N . GLU A 1 103 ? -11.162 19.820 8.418 1.00 55.66 103 GLU A N 1
ATOM 835 C CA . GLU A 1 103 ? -9.797 20.078 7.980 1.00 55.66 103 GLU A CA 1
ATOM 836 C C . GLU A 1 103 ? -9.517 21.552 8.266 1.00 55.66 103 GLU A C 1
ATOM 838 O O . GLU A 1 103 ? -10.178 22.452 7.743 1.00 55.66 103 GLU A O 1
ATOM 843 N N . SER A 1 104 ? -8.595 21.803 9.191 1.00 49.22 104 SER A N 1
ATOM 844 C CA . SER A 1 104 ? -8.142 23.151 9.495 1.00 49.22 104 SER A CA 1
ATOM 845 C C . SER A 1 104 ? -7.633 23.754 8.189 1.00 49.22 104 SER A C 1
ATOM 847 O O . SER A 1 104 ? -6.610 23.309 7.677 1.00 49.22 104 SER A O 1
ATOM 849 N N . ALA A 1 105 ? -8.332 24.759 7.652 1.00 50.72 105 ALA A N 1
ATOM 850 C CA . ALA A 1 105 ? -8.054 25.389 6.353 1.00 50.72 105 ALA A CA 1
ATOM 851 C C . ALA A 1 105 ? -6.611 25.928 6.187 1.00 50.72 105 ALA A C 1
ATOM 853 O O . ALA A 1 105 ? -6.217 26.340 5.100 1.00 50.72 105 ALA A O 1
ATOM 854 N N . THR A 1 106 ? -5.826 25.922 7.265 1.00 47.00 106 THR A N 1
ATOM 855 C CA . THR A 1 106 ? -4.444 26.399 7.358 1.00 47.00 106 THR A CA 1
ATOM 856 C C . THR A 1 106 ? -3.398 25.275 7.280 1.00 47.00 106 THR A C 1
ATOM 858 O O . THR A 1 106 ? -2.205 25.562 7.204 1.00 47.00 106 THR A O 1
ATOM 861 N N . GLN A 1 107 ? -3.786 23.995 7.324 1.00 59.94 107 GLN A N 1
ATOM 862 C CA . GLN A 1 107 ? -2.818 22.898 7.285 1.00 59.94 107 GLN A CA 1
ATOM 863 C C . GLN A 1 107 ? -2.337 22.675 5.843 1.00 59.94 107 GLN A C 1
ATOM 865 O O . GLN A 1 107 ? -3.091 22.215 4.988 1.00 59.94 107 GLN A O 1
ATOM 870 N N . LEU A 1 108 ? -1.074 23.029 5.576 1.00 61.84 108 LEU A N 1
ATOM 871 C CA . LEU A 1 108 ? -0.386 22.740 4.311 1.00 61.84 108 LEU A CA 1
ATOM 872 C C . LEU A 1 108 ? -0.559 21.259 3.964 1.00 61.84 108 LEU A C 1
ATOM 874 O O . LEU A 1 108 ? -0.328 20.388 4.810 1.00 61.84 108 LEU A O 1
ATOM 878 N N . ARG A 1 109 ? -0.970 20.974 2.725 1.00 75.38 109 ARG A N 1
ATOM 879 C CA . ARG A 1 109 ? -1.254 19.601 2.300 1.00 75.38 109 ARG A CA 1
ATOM 880 C C . ARG A 1 109 ? 0.052 18.800 2.351 1.00 75.38 109 ARG A C 1
ATOM 882 O O . ARG A 1 109 ? 1.029 19.229 1.734 1.00 75.38 109 ARG A O 1
ATOM 889 N N . PRO A 1 110 ? 0.107 17.634 3.023 1.00 80.19 110 PRO A N 1
ATOM 890 C CA . PRO A 1 110 ? 1.361 16.904 3.232 1.00 80.19 110 PRO A CA 1
ATOM 891 C C . PRO A 1 110 ? 2.143 16.611 1.943 1.00 80.19 110 PRO A C 1
ATOM 893 O O . PRO A 1 110 ? 3.370 16.668 1.935 1.00 80.19 110 PRO A O 1
ATOM 896 N N . TYR A 1 111 ? 1.443 16.369 0.829 1.00 83.00 111 TYR A N 1
ATOM 897 C CA . TYR A 1 111 ? 2.074 16.060 -0.456 1.00 83.00 111 TYR A CA 1
ATOM 898 C C . TYR A 1 111 ? 2.789 17.252 -1.120 1.00 83.00 111 TYR A C 1
ATOM 900 O O . TYR A 1 111 ? 3.524 17.062 -2.089 1.00 83.00 111 TYR A O 1
ATOM 908 N N . GLU A 1 112 ? 2.588 18.491 -0.659 1.00 83.75 112 GLU A N 1
ATOM 909 C CA . GLU A 1 112 ? 3.264 19.667 -1.229 1.00 83.75 112 GLU A CA 1
ATOM 910 C C . GLU A 1 112 ? 4.768 19.662 -0.951 1.00 83.75 112 GLU A C 1
ATOM 912 O O . GLU A 1 112 ? 5.537 20.195 -1.751 1.00 83.75 112 GLU A O 1
ATOM 917 N N . GLN A 1 113 ? 5.174 19.004 0.138 1.00 87.56 113 GLN A N 1
ATOM 918 C CA . GLN A 1 113 ? 6.567 18.833 0.548 1.00 87.56 113 GLN A CA 1
ATOM 919 C C . GLN A 1 113 ? 7.298 17.763 -0.279 1.00 87.56 113 GLN A C 1
ATOM 921 O O . GLN A 1 113 ? 8.523 17.671 -0.225 1.00 87.56 113 GLN A O 1
ATOM 926 N N . PHE A 1 114 ? 6.566 16.948 -1.042 1.00 90.94 114 PHE A N 1
ATOM 927 C CA . PHE A 1 114 ? 7.139 15.838 -1.795 1.00 90.94 114 PHE A CA 1
ATOM 928 C C . PHE A 1 114 ? 7.905 16.310 -3.035 1.00 90.94 114 PHE A C 1
ATOM 930 O O . PHE A 1 114 ? 7.604 17.342 -3.646 1.00 90.94 114 PHE A O 1
ATOM 937 N N . SER A 1 115 ? 8.860 15.483 -3.468 1.00 92.56 115 SER A N 1
ATOM 938 C CA . SER A 1 115 ? 9.537 15.654 -4.754 1.00 92.56 115 SER A CA 1
ATOM 939 C C . SER A 1 115 ? 8.535 15.669 -5.914 1.00 92.56 115 SER A C 1
ATOM 941 O O . SER A 1 115 ? 7.479 15.037 -5.865 1.00 92.56 115 SER A O 1
ATOM 943 N N . ARG A 1 116 ? 8.882 16.350 -7.014 1.00 91.56 116 ARG A N 1
ATOM 944 C CA . ARG A 1 116 ? 8.043 16.413 -8.226 1.00 91.56 116 ARG A CA 1
ATOM 945 C C . ARG A 1 116 ? 7.691 15.024 -8.761 1.00 91.56 116 ARG A C 1
ATOM 947 O O . ARG A 1 116 ? 6.572 14.824 -9.220 1.00 91.56 116 ARG A O 1
ATOM 954 N N . TYR A 1 117 ? 8.631 14.083 -8.670 1.00 90.94 117 TYR A N 1
ATOM 955 C CA . TYR A 1 117 ? 8.413 12.697 -9.077 1.00 90.94 117 TYR A CA 1
ATOM 956 C C . TYR A 1 117 ? 7.367 12.005 -8.194 1.00 90.94 117 TYR A C 1
ATOM 958 O O . TYR A 1 117 ? 6.370 11.520 -8.715 1.00 90.94 117 TYR A O 1
ATOM 966 N N . ALA A 1 118 ? 7.524 12.053 -6.870 1.00 92.06 118 ALA A N 1
ATOM 967 C CA . ALA A 1 118 ? 6.552 11.500 -5.925 1.00 92.06 118 ALA A CA 1
ATOM 968 C C . ALA A 1 118 ? 5.155 12.121 -6.112 1.00 92.06 118 ALA A C 1
ATOM 970 O O . ALA A 1 118 ? 4.152 11.421 -6.184 1.00 92.06 118 ALA A O 1
ATOM 971 N N . ARG A 1 119 ? 5.067 13.439 -6.327 1.00 93.31 119 ARG A N 1
ATOM 972 C CA . ARG A 1 119 ? 3.786 14.111 -6.623 1.00 93.31 119 ARG A CA 1
ATOM 973 C C . ARG A 1 119 ? 3.133 13.603 -7.906 1.00 93.31 119 ARG A C 1
ATOM 975 O O . ARG A 1 119 ? 1.916 13.432 -7.940 1.00 93.31 119 ARG A O 1
ATOM 982 N N . PHE A 1 120 ? 3.929 13.377 -8.949 1.00 94.31 120 PHE A N 1
ATOM 983 C CA . PHE A 1 120 ? 3.448 12.801 -10.201 1.00 94.31 120 PHE A CA 1
ATOM 984 C C . PHE A 1 120 ? 2.944 11.368 -9.996 1.00 94.31 120 PHE A C 1
ATOM 986 O O . PHE A 1 120 ? 1.830 11.057 -10.408 1.00 94.31 120 PHE A O 1
ATOM 993 N N . ILE A 1 121 ? 3.712 10.526 -9.296 1.00 94.00 121 ILE A N 1
ATOM 994 C CA . ILE A 1 121 ? 3.313 9.152 -8.973 1.00 94.00 121 ILE A CA 1
ATOM 995 C C . ILE A 1 121 ? 2.022 9.133 -8.152 1.00 94.00 121 ILE A C 1
ATOM 997 O O . ILE A 1 121 ? 1.080 8.435 -8.525 1.00 94.00 121 ILE A O 1
ATOM 1001 N N . LEU A 1 122 ? 1.930 9.942 -7.094 1.00 94.12 122 LEU A N 1
ATOM 1002 C CA . LEU A 1 122 ? 0.726 10.059 -6.274 1.00 94.12 122 LEU A CA 1
ATOM 1003 C C . LEU A 1 122 ? -0.495 10.468 -7.109 1.00 94.12 122 LEU A C 1
ATOM 1005 O O . LEU A 1 122 ? -1.545 9.838 -6.993 1.00 94.12 122 LEU A O 1
ATOM 1009 N N . TYR A 1 123 ? -0.359 11.475 -7.981 1.00 93.38 123 TYR A N 1
ATOM 1010 C CA . TYR A 1 123 ? -1.426 11.872 -8.905 1.00 93.38 123 TYR A CA 1
ATOM 1011 C C . TYR A 1 123 ? -1.855 10.703 -9.799 1.00 93.38 123 TYR A C 1
ATOM 1013 O O . TYR A 1 123 ? -3.044 10.392 -9.872 1.00 93.38 123 TYR A O 1
ATOM 1021 N N . CYS A 1 124 ? -0.896 10.026 -10.438 1.00 93.69 124 CYS A N 1
ATOM 1022 C CA . CYS A 1 124 ? -1.171 8.887 -11.306 1.00 93.69 124 CYS A CA 1
ATOM 1023 C C . CYS A 1 124 ? -1.910 7.777 -10.558 1.00 93.69 124 CYS A C 1
ATOM 1025 O O . CYS A 1 124 ? -2.935 7.311 -11.045 1.00 93.69 124 CYS A O 1
ATOM 1027 N N . VAL A 1 125 ? -1.437 7.371 -9.378 1.00 93.25 125 VAL A N 1
ATOM 1028 C CA . VAL A 1 125 ? -2.054 6.280 -8.612 1.00 93.25 125 VAL A CA 1
ATOM 1029 C C . VAL A 1 125 ? -3.453 6.664 -8.131 1.00 93.25 125 VAL A C 1
ATOM 1031 O O . VAL A 1 125 ? -4.386 5.889 -8.339 1.00 93.25 125 VAL A O 1
ATOM 1034 N N . CYS A 1 126 ? -3.634 7.864 -7.567 1.00 92.19 126 CYS A N 1
ATOM 1035 C CA . CYS A 1 126 ? -4.951 8.341 -7.140 1.00 92.19 126 CYS A CA 1
ATOM 1036 C C . CYS A 1 126 ? -5.941 8.376 -8.307 1.00 92.19 126 CYS A C 1
ATOM 1038 O O . CYS A 1 126 ? -7.053 7.872 -8.173 1.00 92.19 126 CYS A O 1
ATOM 1040 N N . TYR A 1 127 ? -5.532 8.920 -9.455 1.00 93.19 127 TYR A N 1
ATOM 1041 C CA . TYR A 1 127 ? -6.377 9.011 -10.644 1.00 93.19 127 TYR A CA 1
ATOM 1042 C C . TYR A 1 127 ? -6.684 7.636 -11.250 1.00 93.19 127 TYR A C 1
ATOM 1044 O O . TYR A 1 127 ? -7.819 7.371 -11.658 1.00 93.19 127 TYR A O 1
ATOM 1052 N N . ILE A 1 128 ? -5.694 6.733 -11.257 1.00 91.75 128 ILE A N 1
ATOM 1053 C CA . ILE A 1 128 ? -5.888 5.348 -11.685 1.00 91.75 128 ILE A CA 1
ATOM 1054 C C . ILE A 1 128 ? -6.973 4.689 -10.829 1.00 91.75 128 ILE A C 1
ATOM 1056 O O . ILE A 1 128 ? -7.934 4.137 -11.365 1.00 91.75 128 ILE A O 1
ATOM 1060 N N . GLN A 1 129 ? -6.834 4.785 -9.505 1.00 89.44 129 GLN A N 1
ATOM 1061 C CA . GLN A 1 129 ? -7.713 4.123 -8.548 1.00 89.44 129 GLN A CA 1
ATOM 1062 C C . GLN A 1 129 ? -9.131 4.700 -8.519 1.00 89.44 129 GLN A C 1
ATOM 1064 O O . GLN A 1 129 ? -10.082 3.924 -8.491 1.00 89.44 129 GLN A O 1
ATOM 1069 N N . SER A 1 130 ? -9.291 6.028 -8.517 1.00 88.38 130 SER A N 1
ATOM 1070 C CA . SER A 1 130 ? -10.613 6.650 -8.359 1.00 88.38 130 SER A CA 1
ATOM 1071 C C . SER A 1 130 ? -11.393 6.780 -9.664 1.00 88.38 130 SER A C 1
ATOM 1073 O O . SER A 1 130 ? -12.621 6.740 -9.636 1.00 88.38 130 SER A O 1
ATOM 1075 N N . VAL A 1 131 ? -10.713 6.926 -10.808 1.00 90.50 131 VAL A N 1
ATOM 1076 C CA . VAL A 1 131 ? -11.367 7.216 -12.093 1.00 90.50 131 VAL A CA 1
ATOM 1077 C C . VAL A 1 131 ? -11.179 6.078 -13.088 1.00 90.50 131 VAL A C 1
ATOM 1079 O O . VAL A 1 131 ? -12.159 5.483 -13.534 1.00 90.50 131 VAL A O 1
ATOM 1082 N N . LEU A 1 132 ? -9.935 5.752 -13.442 1.00 92.31 132 LEU A N 1
ATOM 1083 C CA . LEU A 1 132 ? -9.642 4.871 -14.582 1.00 92.31 132 LEU A CA 1
ATOM 1084 C C . LEU A 1 132 ? -10.079 3.426 -14.365 1.00 92.31 132 LEU A C 1
ATOM 1086 O O . LEU A 1 132 ? -10.533 2.794 -15.316 1.00 92.31 132 LEU A O 1
ATOM 1090 N N . LEU A 1 133 ? -9.971 2.893 -13.145 1.00 90.44 133 LEU A N 1
ATOM 1091 C CA . LEU A 1 133 ? -10.386 1.515 -12.861 1.00 90.44 133 LEU A CA 1
ATOM 1092 C C . LEU A 1 133 ? -11.898 1.284 -13.026 1.00 90.44 133 LEU A C 1
ATOM 1094 O O . LEU A 1 133 ? -12.311 0.135 -13.205 1.00 90.44 133 LEU A O 1
ATOM 1098 N N . ASN A 1 134 ? -12.716 2.344 -13.060 1.00 90.19 134 ASN A N 1
ATOM 1099 C CA . ASN A 1 134 ? -14.136 2.231 -13.410 1.00 90.19 134 ASN A CA 1
ATOM 1100 C C . ASN A 1 134 ? -14.343 1.857 -14.888 1.00 90.19 134 ASN A C 1
ATOM 1102 O O . ASN A 1 134 ? -15.379 1.301 -15.255 1.00 90.19 134 ASN A O 1
ATOM 1106 N N . ILE A 1 135 ? -13.348 2.100 -15.747 1.00 94.12 135 ILE A N 1
ATOM 1107 C CA . ILE A 1 135 ? -13.388 1.757 -17.168 1.00 94.12 135 ILE A CA 1
ATOM 1108 C C . ILE A 1 135 ? -12.958 0.293 -17.348 1.00 94.12 135 ILE A C 1
ATOM 1110 O O . ILE A 1 135 ? -11.839 -0.101 -17.014 1.00 94.12 135 ILE A O 1
ATOM 1114 N N . ALA A 1 136 ? -13.834 -0.531 -17.934 1.00 93.38 136 ALA A N 1
ATOM 1115 C CA . ALA A 1 136 ? -13.594 -1.969 -18.106 1.00 93.38 136 ALA A CA 1
ATOM 1116 C C . ALA A 1 136 ? -12.310 -2.290 -18.895 1.00 93.38 136 ALA A C 1
ATOM 1118 O O . ALA A 1 136 ? -11.546 -3.157 -18.475 1.00 93.38 136 ALA A O 1
ATOM 1119 N N . LEU A 1 137 ? -12.040 -1.553 -19.979 1.00 93.38 137 LEU A N 1
ATOM 1120 C CA . LEU A 1 137 ? -10.832 -1.726 -20.795 1.00 93.38 137 LEU A CA 1
ATOM 1121 C C . LEU A 1 137 ? -9.548 -1.495 -19.997 1.00 93.38 137 LEU A C 1
ATOM 1123 O O . LEU A 1 137 ? -8.600 -2.268 -20.107 1.00 93.38 137 LEU A O 1
ATOM 1127 N N . VAL A 1 138 ? -9.528 -0.458 -19.158 1.00 92.38 138 VAL A N 1
ATOM 1128 C CA . VAL A 1 138 ? -8.353 -0.127 -18.348 1.00 92.38 138 VAL A CA 1
ATOM 1129 C C . VAL A 1 138 ? -8.111 -1.206 -17.296 1.00 92.38 138 VAL A C 1
ATOM 1131 O O . VAL A 1 138 ? -6.983 -1.654 -17.107 1.00 92.38 138 VAL A O 1
ATOM 1134 N N . ARG A 1 139 ? -9.175 -1.705 -16.666 1.00 91.50 139 ARG A N 1
ATOM 1135 C CA . ARG A 1 139 ? -9.087 -2.835 -15.735 1.00 91.50 139 ARG A CA 1
ATOM 1136 C C . ARG A 1 139 ? -8.560 -4.104 -16.408 1.00 91.50 139 ARG A C 1
ATOM 1138 O O . ARG A 1 139 ? -7.725 -4.791 -15.830 1.00 91.50 139 ARG A O 1
ATOM 1145 N N . TRP A 1 140 ? -9.002 -4.411 -17.628 1.00 93.75 140 TRP A N 1
ATOM 1146 C CA . TRP A 1 140 ? -8.464 -5.545 -18.387 1.00 93.75 140 TRP A CA 1
ATOM 1147 C C . TRP A 1 140 ? -6.982 -5.363 -18.704 1.00 93.75 140 TRP A C 1
ATOM 1149 O O . TRP A 1 140 ? -6.208 -6.299 -18.525 1.00 93.75 140 TRP A O 1
ATOM 1159 N N . TYR A 1 141 ? -6.577 -4.155 -19.097 1.00 92.75 141 TYR A N 1
ATOM 1160 C CA . TYR A 1 141 ? -5.172 -3.828 -19.313 1.00 92.75 141 TYR A CA 1
ATOM 1161 C C . TYR A 1 141 ? -4.326 -4.059 -18.053 1.00 92.75 141 TYR A C 1
ATOM 1163 O O . TYR A 1 141 ? -3.330 -4.772 -18.127 1.00 92.75 141 TYR A O 1
ATOM 1171 N N . PHE A 1 142 ? -4.735 -3.540 -16.889 1.00 89.81 142 PHE A N 1
ATOM 1172 C CA . PHE A 1 142 ? -3.997 -3.751 -15.636 1.00 89.81 142 PHE A CA 1
ATOM 1173 C C . PHE A 1 142 ? -3.953 -5.227 -15.219 1.00 89.81 142 PHE A C 1
ATOM 1175 O O . PHE A 1 1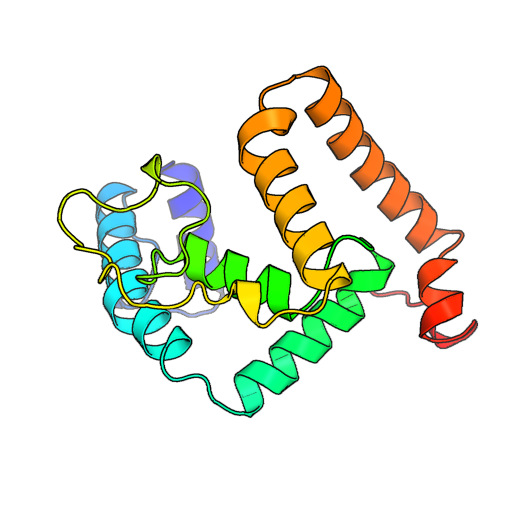42 ? -2.904 -5.717 -14.803 1.00 89.81 142 PHE A O 1
ATOM 1182 N N . ASN A 1 143 ? -5.047 -5.972 -15.400 1.00 90.44 143 ASN A N 1
ATOM 1183 C CA . ASN A 1 143 ? -5.061 -7.413 -15.135 1.00 90.44 143 ASN A CA 1
ATOM 1184 C C . ASN A 1 143 ? -4.076 -8.170 -16.044 1.00 90.44 143 ASN A C 1
ATOM 1186 O O . ASN A 1 143 ? -3.335 -9.031 -15.571 1.00 90.44 143 ASN A O 1
ATOM 1190 N N . MET A 1 144 ? -4.023 -7.830 -17.335 1.00 91.25 144 MET A N 1
ATOM 1191 C CA . MET A 1 144 ? -3.064 -8.418 -18.278 1.00 91.25 144 MET A CA 1
ATOM 1192 C C . MET A 1 144 ? -1.624 -7.996 -17.964 1.00 91.25 144 MET A C 1
ATOM 1194 O O . MET A 1 144 ? -0.712 -8.818 -18.045 1.00 91.25 144 MET A O 1
ATOM 1198 N N . GLN A 1 145 ? -1.414 -6.746 -17.546 1.00 88.88 145 GLN A N 1
ATOM 1199 C CA . GLN A 1 145 ? -0.109 -6.232 -17.136 1.00 88.88 145 GLN A CA 1
ATOM 1200 C C . GLN A 1 145 ? 0.438 -6.983 -15.914 1.00 88.88 145 GLN A C 1
ATOM 1202 O O . GLN A 1 145 ? 1.628 -7.286 -15.895 1.00 88.88 145 GLN A O 1
ATOM 1207 N N . MET A 1 146 ? -0.412 -7.378 -14.959 1.00 85.38 146 MET A N 1
ATOM 1208 C CA . MET A 1 146 ? -0.021 -8.236 -13.829 1.00 85.38 146 MET A CA 1
ATOM 1209 C C . MET A 1 146 ? 0.400 -9.652 -14.256 1.00 85.38 146 MET A C 1
ATOM 1211 O O . MET A 1 146 ? 1.318 -10.236 -13.682 1.00 85.38 146 MET A O 1
ATOM 1215 N N . VAL A 1 147 ? -0.241 -10.226 -15.279 1.00 87.88 147 VAL A N 1
ATOM 1216 C CA . VAL A 1 147 ? 0.172 -11.532 -15.826 1.00 87.88 147 VAL A CA 1
ATOM 1217 C C . VAL A 1 147 ? 1.504 -11.402 -16.569 1.00 87.88 147 VAL A C 1
ATOM 1219 O O . VAL A 1 147 ? 2.404 -12.227 -16.393 1.00 87.88 147 VAL A O 1
ATOM 1222 N N . MET A 1 148 ? 1.659 -10.340 -17.360 1.00 87.56 148 MET A N 1
ATOM 1223 C CA . MET A 1 148 ? 2.887 -10.056 -18.099 1.00 87.56 148 MET A CA 1
ATOM 1224 C C . MET A 1 148 ? 4.064 -9.744 -17.168 1.00 87.56 148 MET A C 1
ATOM 1226 O O . MET A 1 148 ? 5.171 -10.210 -17.422 1.00 87.56 148 MET A O 1
ATOM 1230 N N . SER A 1 149 ? 3.852 -9.013 -16.069 1.00 85.12 149 SER A N 1
ATOM 1231 C CA . SER A 1 149 ? 4.913 -8.722 -15.097 1.00 85.12 149 SER A CA 1
ATOM 1232 C C . SER A 1 149 ? 5.440 -10.001 -14.447 1.00 85.12 149 SER A C 1
ATOM 1234 O O . SER A 1 149 ? 6.653 -10.177 -14.347 1.00 85.12 149 SER A O 1
ATOM 1236 N N . ARG A 1 150 ? 4.560 -10.957 -14.113 1.00 84.12 150 ARG A N 1
ATOM 1237 C CA . ARG A 1 150 ? 4.967 -12.288 -13.635 1.00 84.12 150 ARG A CA 1
ATOM 1238 C C . ARG A 1 150 ? 5.833 -13.027 -14.658 1.00 84.12 150 ARG A C 1
ATOM 1240 O O . ARG A 1 150 ? 6.834 -13.636 -14.278 1.00 84.12 150 ARG A O 1
ATOM 1247 N N . PHE A 1 151 ? 5.466 -12.976 -15.939 1.00 87.06 151 PHE A N 1
ATOM 1248 C CA . PHE A 1 151 ? 6.269 -13.566 -17.013 1.00 87.06 151 PHE A CA 1
ATOM 1249 C C . PHE A 1 151 ? 7.655 -12.910 -17.098 1.00 87.06 151 PHE A C 1
ATOM 1251 O O . PHE A 1 151 ? 8.666 -13.611 -17.067 1.00 87.06 151 PHE A O 1
ATOM 1258 N N . LEU A 1 152 ? 7.709 -11.576 -17.127 1.00 87.06 152 LEU A N 1
ATOM 1259 C CA . LEU A 1 152 ? 8.964 -10.827 -17.205 1.00 87.06 152 LEU A CA 1
ATOM 1260 C C . LEU A 1 152 ? 9.870 -11.136 -16.015 1.00 87.06 152 LEU A C 1
ATOM 1262 O O . LEU A 1 152 ? 11.031 -11.446 -16.209 1.00 87.06 152 LEU A O 1
ATOM 1266 N N . ILE A 1 153 ? 9.352 -11.170 -14.792 1.00 84.19 153 ILE A N 1
ATOM 1267 C CA . ILE A 1 153 ? 10.177 -11.446 -13.607 1.00 84.19 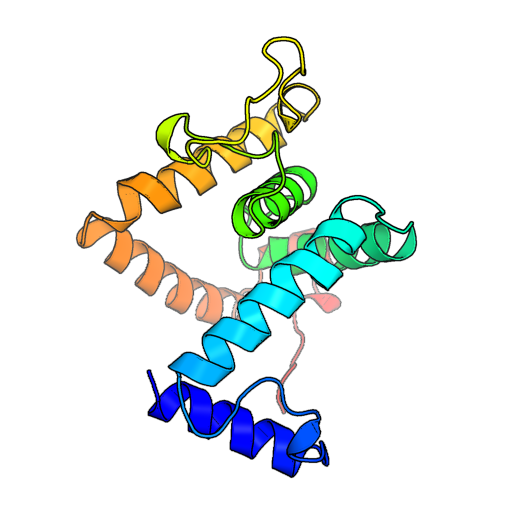153 ILE A CA 1
ATOM 1268 C C . ILE A 1 153 ? 10.715 -12.883 -13.595 1.00 84.19 153 ILE A C 1
ATOM 1270 O O . ILE A 1 153 ? 11.817 -13.126 -13.117 1.00 84.19 153 ILE A O 1
ATOM 1274 N N . THR A 1 154 ? 9.965 -13.838 -14.148 1.00 83.50 154 THR A N 1
ATOM 1275 C CA . THR A 1 154 ? 10.390 -15.246 -14.178 1.00 83.50 154 THR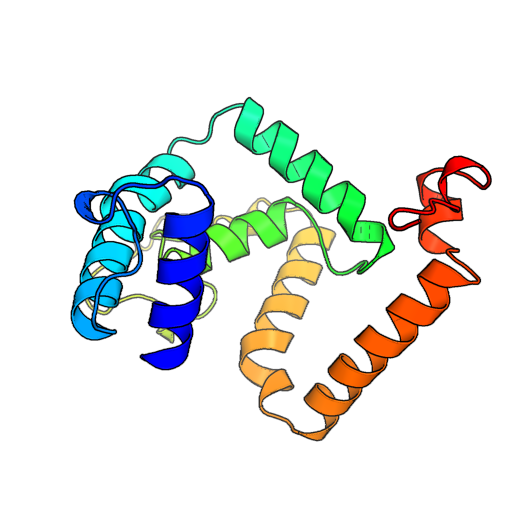 A CA 1
ATOM 1276 C C . THR A 1 154 ? 11.486 -15.495 -15.216 1.00 83.50 154 THR A C 1
ATOM 1278 O O . THR A 1 154 ? 12.409 -16.266 -14.957 1.00 83.50 154 THR A O 1
ATOM 1281 N N . TYR A 1 155 ? 11.384 -14.870 -16.393 1.00 86.56 155 TYR A N 1
ATOM 1282 C CA . TYR A 1 155 ? 12.241 -15.196 -17.540 1.00 86.56 155 TYR A CA 1
ATOM 1283 C C . TYR A 1 155 ? 13.229 -14.093 -17.923 1.00 86.56 155 TYR A C 1
ATOM 1285 O O . TYR A 1 155 ? 14.304 -14.395 -18.433 1.00 86.56 155 TYR A O 1
ATOM 1293 N N . PHE A 1 156 ? 12.878 -12.826 -17.705 1.00 89.25 156 PHE A N 1
ATOM 1294 C CA . PHE A 1 156 ? 13.692 -11.673 -18.083 1.00 89.25 156 PHE A CA 1
ATOM 1295 C C . PHE A 1 156 ? 13.506 -10.492 -17.106 1.00 89.25 156 PHE A C 1
ATOM 1297 O O . PHE A 1 156 ? 12.872 -9.487 -17.452 1.00 89.25 156 PHE A O 1
ATOM 1304 N N . PRO A 1 157 ? 14.023 -10.595 -15.865 1.00 88.62 157 PRO A N 1
ATOM 1305 C CA . PRO A 1 157 ? 13.801 -9.614 -14.804 1.00 88.62 157 PRO A CA 1
ATOM 1306 C C . PRO A 1 157 ? 14.658 -8.350 -14.995 1.00 88.62 157 PRO A C 1
ATOM 1308 O O . PRO A 1 157 ? 15.462 -7.990 -14.143 1.00 88.62 157 PRO A O 1
ATOM 1311 N N . PHE A 1 158 ? 14.502 -7.649 -16.119 1.00 88.94 158 PHE A N 1
ATOM 1312 C CA . PHE A 1 158 ? 15.359 -6.521 -16.506 1.00 88.94 158 PHE A CA 1
ATOM 1313 C C . PHE A 1 158 ? 15.394 -5.380 -15.475 1.00 88.94 158 PHE A C 1
ATOM 1315 O O . PHE A 1 158 ? 16.452 -4.792 -15.264 1.00 88.94 158 PHE A O 1
ATOM 1322 N N . LEU A 1 159 ? 14.274 -5.095 -14.795 1.00 88.44 159 LEU A N 1
ATOM 1323 C CA . LEU A 1 159 ? 14.231 -4.092 -13.722 1.00 88.44 159 LEU A CA 1
ATOM 1324 C C . LEU A 1 159 ? 15.050 -4.524 -12.503 1.00 88.44 159 LEU A C 1
ATOM 1326 O O . LEU A 1 159 ? 15.790 -3.715 -11.952 1.00 88.44 159 LEU A O 1
ATOM 1330 N N . ALA A 1 160 ? 14.971 -5.800 -12.121 1.00 88.00 160 ALA A N 1
ATOM 1331 C CA . ALA A 1 160 ? 15.775 -6.328 -11.025 1.00 88.00 160 ALA A CA 1
ATOM 1332 C C . ALA A 1 160 ? 17.259 -6.402 -11.407 1.00 88.00 160 ALA A C 1
ATOM 1334 O O . ALA A 1 160 ? 18.108 -6.092 -10.581 1.00 88.00 160 ALA A O 1
ATOM 1335 N N . ILE A 1 161 ? 17.580 -6.726 -12.668 1.00 91.25 161 ILE A N 1
ATOM 1336 C CA . ILE A 1 161 ? 18.959 -6.682 -13.179 1.00 91.25 161 ILE A CA 1
ATOM 1337 C C . ILE A 1 161 ? 19.525 -5.264 -13.062 1.00 91.25 161 ILE A C 1
ATOM 1339 O O . ILE A 1 161 ? 20.677 -5.099 -12.671 1.00 91.25 161 ILE A O 1
ATOM 1343 N N . TYR A 1 162 ? 18.725 -4.244 -13.380 1.00 90.06 162 TYR A N 1
ATOM 1344 C CA . TYR A 1 162 ? 19.132 -2.848 -13.244 1.00 90.06 162 TYR A CA 1
ATOM 1345 C C . TYR A 1 162 ? 19.342 -2.432 -11.779 1.00 90.06 162 TYR A C 1
ATOM 1347 O O . TYR A 1 162 ? 20.326 -1.764 -11.477 1.00 90.06 162 TYR A O 1
ATOM 1355 N N . ALA A 1 163 ? 18.441 -2.827 -10.877 1.00 87.50 163 ALA A N 1
ATOM 1356 C CA . ALA A 1 163 ? 18.477 -2.394 -9.480 1.00 87.50 163 ALA A CA 1
ATOM 1357 C C . ALA A 1 163 ? 19.479 -3.175 -8.610 1.00 87.50 163 ALA A C 1
ATOM 1359 O O . ALA A 1 163 ? 20.169 -2.580 -7.786 1.00 87.50 163 ALA A O 1
ATOM 1360 N N . PHE A 1 164 ? 19.561 -4.496 -8.786 1.00 87.56 164 PHE A N 1
ATOM 1361 C CA . PHE A 1 164 ? 20.310 -5.410 -7.911 1.00 87.56 164 PHE A CA 1
ATOM 1362 C C . PHE A 1 164 ? 21.463 -6.134 -8.621 1.00 87.56 164 PHE A C 1
ATOM 1364 O O . PHE A 1 164 ? 22.277 -6.784 -7.975 1.00 87.56 164 PHE A O 1
ATOM 1371 N N . GLY A 1 165 ? 21.568 -6.016 -9.947 1.00 89.50 165 GLY A N 1
ATOM 1372 C CA . GLY A 1 165 ? 22.557 -6.740 -10.743 1.00 89.50 165 GLY A CA 1
ATOM 1373 C C . GLY A 1 165 ? 22.071 -8.112 -11.217 1.00 89.50 165 GLY A C 1
ATOM 1374 O O . GLY A 1 165 ? 21.016 -8.612 -10.834 1.00 89.50 165 GLY A O 1
ATOM 1375 N N . VAL A 1 166 ? 22.844 -8.734 -12.112 1.00 86.25 166 VAL A N 1
ATOM 1376 C CA . VAL A 1 166 ? 22.433 -9.963 -12.819 1.00 86.25 166 VAL A CA 1
ATOM 1377 C C . VAL A 1 166 ? 22.325 -11.170 -11.884 1.00 86.25 166 VAL A C 1
ATOM 1379 O O . VAL A 1 166 ? 21.416 -11.978 -12.049 1.00 86.25 166 VAL A O 1
ATOM 1382 N N . THR A 1 167 ? 23.235 -11.309 -10.919 1.00 84.44 167 THR A N 1
ATOM 1383 C CA . THR A 1 167 ? 23.268 -12.465 -10.006 1.00 84.44 167 THR A CA 1
ATOM 1384 C C . THR A 1 167 ? 22.057 -12.493 -9.087 1.00 84.44 167 THR A C 1
ATOM 1386 O O . THR A 1 167 ? 21.439 -13.541 -8.912 1.00 84.44 167 THR A O 1
ATOM 1389 N N . ASP A 1 168 ? 21.684 -11.326 -8.568 1.00 86.19 168 ASP A N 1
ATOM 1390 C CA . ASP A 1 168 ? 20.671 -11.192 -7.524 1.00 86.19 168 ASP A CA 1
ATOM 1391 C C . ASP A 1 168 ? 19.268 -10.994 -8.117 1.00 86.19 168 ASP A C 1
ATOM 1393 O O . ASP A 1 168 ? 18.268 -11.078 -7.410 1.00 86.19 168 ASP A O 1
ATOM 1397 N N . ALA A 1 169 ? 19.170 -10.790 -9.435 1.00 85.06 169 ALA A N 1
ATOM 1398 C CA . ALA A 1 169 ? 17.901 -10.689 -10.147 1.00 85.06 169 ALA A CA 1
ATOM 1399 C C . ALA A 1 169 ? 17.182 -12.039 -10.317 1.00 85.06 169 ALA A C 1
ATOM 1401 O O . ALA A 1 169 ? 15.953 -12.074 -10.395 1.00 85.06 169 ALA A O 1
ATOM 1402 N N . TYR A 1 170 ? 17.917 -13.155 -10.380 1.00 84.38 170 TYR A N 1
ATOM 1403 C CA . TYR A 1 170 ? 17.341 -14.489 -10.579 1.00 84.38 170 TYR A CA 1
ATOM 1404 C C . TYR A 1 170 ? 17.167 -15.224 -9.248 1.00 84.38 170 TYR A C 1
ATOM 1406 O O . TYR A 1 170 ? 17.935 -16.120 -8.899 1.00 84.38 170 TYR A O 1
ATOM 1414 N N . VAL A 1 171 ? 16.108 -14.880 -8.513 1.00 76.25 171 VAL A N 1
ATOM 1415 C CA . VAL A 1 171 ? 15.771 -15.529 -7.239 1.00 76.25 171 VAL A CA 1
ATOM 1416 C C . VAL A 1 171 ? 14.654 -16.554 -7.435 1.00 76.25 171 VAL A C 1
ATOM 1418 O O . VAL A 1 171 ? 13.531 -16.218 -7.810 1.00 76.25 171 VAL A O 1
ATOM 1421 N N . ARG A 1 172 ? 14.927 -17.825 -7.119 1.00 71.31 172 ARG A N 1
ATOM 1422 C CA . ARG A 1 172 ? 13.880 -18.851 -6.975 1.00 71.31 172 ARG A CA 1
ATOM 1423 C C . ARG A 1 172 ? 13.269 -18.769 -5.578 1.00 71.31 172 ARG A C 1
ATOM 1425 O O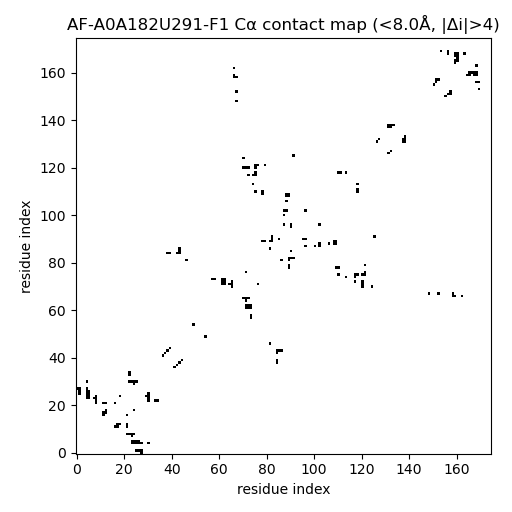 . ARG A 1 172 ? 13.746 -19.420 -4.656 1.00 71.31 172 ARG A O 1
ATOM 1432 N N . ILE A 1 173 ? 12.223 -17.956 -5.436 1.00 65.81 173 ILE A N 1
ATOM 1433 C CA . ILE A 1 173 ? 11.515 -17.761 -4.156 1.00 65.81 173 ILE A CA 1
ATOM 1434 C C . ILE A 1 173 ? 10.741 -19.028 -3.748 1.00 65.81 173 ILE A C 1
ATOM 1436 O O . ILE A 1 173 ? 10.651 -19.348 -2.567 1.00 65.81 173 ILE A O 1
ATOM 1440 N N . LEU A 1 174 ? 10.214 -19.773 -4.721 1.00 56.97 174 LEU A N 1
ATOM 1441 C CA . LEU A 1 174 ? 9.500 -21.031 -4.507 1.00 56.97 174 LEU A CA 1
ATOM 1442 C C . LEU A 1 174 ? 10.293 -22.151 -5.193 1.00 56.97 174 LEU A C 1
ATOM 1444 O O . LEU A 1 174 ? 10.569 -22.058 -6.392 1.00 56.97 174 LEU A O 1
ATOM 1448 N N . LYS A 1 175 ? 10.719 -23.154 -4.417 1.00 45.34 175 LYS A N 1
ATOM 1449 C CA . LYS A 1 175 ? 11.248 -24.417 -4.950 1.00 45.34 175 LYS A CA 1
ATOM 1450 C C . LYS A 1 175 ? 10.109 -25.300 -5.433 1.00 45.34 175 LYS A C 1
ATOM 1452 O O . LYS A 1 175 ? 9.064 -25.310 -4.749 1.00 45.34 175 LYS A O 1
#